Protein AF-0000000072987189 (afdb_homodimer)

pLDDT: mean 81.94, std 18.51, range [31.78, 97.88]

Sequence (164 aa):
MSNDIEKSIQQWLEKKLEERGHGAQIELAAYLGIHPSTISRMLNPYKNGKSRSISIGELVKIAEFFKVSPPQISSLMLIKNSMSNDIEKSIQQWLEKKLEERGHGAQIELAAYLGIHPSTISRMLNPYKNGKSRSISIGELVKIAEFFKVSPPQISSLMLIKNS

Radius of gyration: 16.03 Å; Cα contacts (8 Å, |Δi|>4): 178; chains: 2; bounding box: 30×50×39 Å

Secondary structure (DSSP, 8-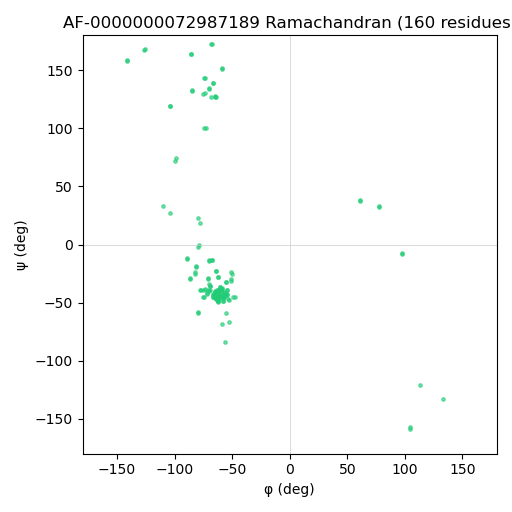state):
-THHHHHHHHHHHHHHHHHH-TTHHHHHHHHHTS-HHHHHHHH-TTTSS-PPPPBHHHHHHHHHHHTSPPPP-GGGGHHHH-/-THHHHHHHHHHHHHHHHHH-TTHHHHHHHHHTS-HHHHHHHH-TTTSS---PPBHHHHHHHHHHHTSPPPP-GGGGHHHH-

Foldseek 3Di:
DLVPQLLQQLVVLVVLQVVVHDCSLVVLCVQVVHDSVLNVLSNCVPDPHHRDGADPVSQVSSCVVSVHHGDDPVVSPVPPPD/DLVPQLLQQLVVLVVLQVVVHDCSLVVLCVQVVHDSVLNVLSNCVPDPHHRDGADPVSQVSSCVVSVHHGDDPPVSPVPPPD

Structure (mmCIF, N/CA/C/O backbone):
data_AF-0000000072987189-model_v1
#
loop_
_entity.id
_entity.type
_entity.pdbx_description
1 polymer 'HTH cro/C1-type domain-containing protein'
#
loop_
_atom_site.group_PDB
_atom_site.id
_atom_site.type_symbol
_atom_site.label_atom_id
_atom_site.label_alt_id
_atom_site.label_comp_id
_atom_site.label_asym_id
_atom_site.label_entity_id
_atom_site.label_seq_id
_atom_site.pdbx_PDB_ins_code
_atom_site.Cartn_x
_atom_site.Cartn_y
_atom_site.Cartn_z
_atom_site.occupancy
_atom_site.B_iso_or_equiv
_atom_site.auth_seq_id
_atom_site.auth_comp_id
_atom_site.auth_asym_id
_atom_site.auth_atom_id
_atom_site.pdbx_PDB_model_num
ATOM 1 N N . MET A 1 1 ? -3.654 -2.018 16.719 1 36.62 1 MET A N 1
ATOM 2 C CA . MET A 1 1 ? -4.832 -2.639 16.109 1 36.62 1 MET A CA 1
ATOM 3 C C . MET A 1 1 ? -4.793 -2.518 14.594 1 36.62 1 MET A C 1
ATOM 5 O O . MET A 1 1 ? -5.527 -3.215 13.891 1 36.62 1 MET A O 1
ATOM 9 N N . SER A 1 2 ? -4.023 -1.343 14.047 1 49.91 2 SER A N 1
ATOM 10 C CA . SER A 1 2 ? -3.641 -0.865 12.719 1 49.91 2 SER A CA 1
ATOM 11 C C . SER A 1 2 ? -2.977 -1.969 11.906 1 49.91 2 SER A C 1
ATOM 13 O O . SER A 1 2 ? -3.178 -2.059 10.695 1 49.91 2 SER A O 1
ATOM 15 N N . ASN A 1 3 ? -2.4 -2.984 12.719 1 59.56 3 ASN A N 1
ATOM 16 C CA . ASN A 1 3 ? -1.594 -4.121 12.289 1 59.56 3 ASN A CA 1
ATOM 17 C C . ASN A 1 3 ? -2.465 -5.254 11.75 1 59.56 3 ASN A C 1
ATOM 19 O O . ASN A 1 3 ? -1.952 -6.211 11.164 1 59.56 3 ASN A O 1
ATOM 23 N N . ASP A 1 4 ? -3.729 -4.926 11.852 1 78.56 4 ASP A N 1
ATOM 24 C CA . ASP A 1 4 ? -4.586 -6.066 11.531 1 78.56 4 ASP A CA 1
ATOM 25 C C . ASP A 1 4 ? -4.859 -6.148 10.031 1 78.56 4 ASP A C 1
ATOM 27 O O . ASP A 1 4 ? -4.906 -7.238 9.461 1 78.56 4 ASP A O 1
ATOM 31 N N . ILE A 1 5 ? -4.855 -4.969 9.367 1 82.56 5 ILE A N 1
ATOM 32 C CA . ILE A 1 5 ? -5.188 -4.973 7.949 1 82.56 5 ILE A CA 1
ATOM 33 C C . ILE A 1 5 ? -4.016 -5.535 7.145 1 82.56 5 ILE A C 1
ATOM 35 O O . ILE A 1 5 ? -4.207 -6.375 6.262 1 82.56 5 ILE A O 1
ATOM 39 N N . GLU A 1 6 ? -2.883 -5.035 7.539 1 84.5 6 GLU A N 1
ATOM 40 C CA . GLU A 1 6 ? -1.672 -5.508 6.875 1 84.5 6 GLU A CA 1
ATOM 41 C C . GLU A 1 6 ? -1.5 -7.016 7.047 1 84.5 6 GLU A C 1
ATOM 43 O O . GLU A 1 6 ? -1.167 -7.723 6.094 1 84.5 6 GLU A O 1
ATOM 48 N N . LYS A 1 7 ? -1.82 -7.422 8.219 1 87.31 7 LYS A N 1
ATOM 49 C CA . LYS A 1 7 ? -1.698 -8.844 8.508 1 87.31 7 LYS A CA 1
ATOM 50 C C . LYS A 1 7 ? -2.699 -9.664 7.695 1 87.31 7 LYS A C 1
ATOM 52 O O . LYS A 1 7 ? -2.367 -10.734 7.188 1 87.31 7 LYS A O 1
ATOM 57 N N . SER A 1 8 ? -3.957 -9.141 7.617 1 89.5 8 SER A N 1
ATOM 58 C CA . SER A 1 8 ? -4.992 -9.828 6.852 1 89.5 8 SER A CA 1
ATOM 59 C C . SER A 1 8 ? -4.602 -9.945 5.379 1 89.5 8 SER A C 1
ATOM 61 O O . SER A 1 8 ? -4.836 -10.984 4.754 1 89.5 8 SER A O 1
ATOM 63 N N . ILE A 1 9 ? -3.975 -8.938 4.902 1 91.06 9 ILE A N 1
ATOM 64 C CA . ILE A 1 9 ? -3.559 -8.945 3.504 1 91.06 9 ILE A CA 1
ATOM 65 C C . ILE A 1 9 ? -2.404 -9.922 3.311 1 91.06 9 ILE A C 1
ATOM 67 O O . ILE A 1 9 ? -2.369 -10.664 2.324 1 91.06 9 ILE A O 1
ATOM 71 N N . GLN A 1 10 ? -1.507 -9.906 4.215 1 91.31 10 GLN A N 1
ATOM 72 C CA . GLN A 1 10 ? -0.371 -10.82 4.156 1 91.31 10 GLN A CA 1
ATOM 73 C C . GLN A 1 10 ? -0.833 -12.273 4.195 1 91.31 10 GLN A C 1
ATOM 75 O O . GLN A 1 10 ? -0.351 -13.109 3.422 1 91.31 10 GLN A O 1
ATOM 80 N N . GLN A 1 11 ? -1.759 -12.508 5.102 1 91.62 11 GLN A N 1
ATOM 81 C CA . GLN A 1 11 ? -2.303 -13.859 5.227 1 91.62 11 GLN A CA 1
ATOM 82 C C . GLN A 1 11 ? -3.01 -14.289 3.945 1 91.62 11 GLN A C 1
ATOM 84 O O . GLN A 1 11 ? -2.865 -15.43 3.502 1 91.62 11 GLN A O 1
ATOM 89 N N . TRP A 1 12 ? -3.805 -13.336 3.441 1 93.31 12 TRP A N 1
ATOM 90 C CA . TRP A 1 12 ? -4.488 -13.586 2.178 1 93.31 12 TRP A CA 1
ATOM 91 C C . TRP A 1 12 ? -3.49 -13.914 1.074 1 93.31 12 TRP A C 1
ATOM 93 O O . TRP A 1 12 ? -3.67 -14.891 0.339 1 93.31 12 TRP A O 1
ATOM 103 N N . LEU A 1 13 ? -2.453 -13.18 0.989 1 94.31 13 LEU A N 1
ATOM 104 C CA . LEU A 1 13 ? -1.438 -13.375 -0.041 1 94.31 13 LEU A CA 1
ATOM 105 C C . LEU A 1 13 ? -0.743 -14.727 0.135 1 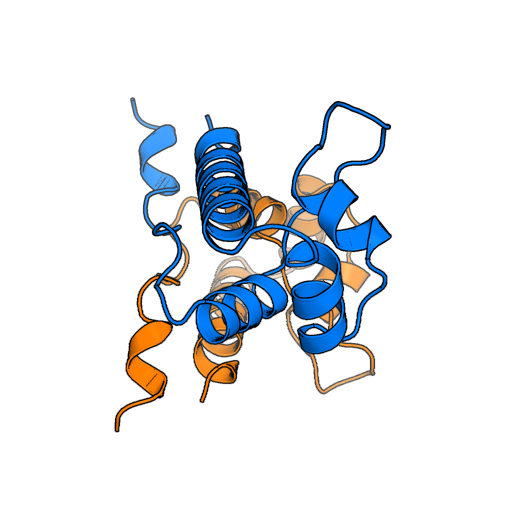94.31 13 LEU A C 1
ATOM 107 O O . LEU A 1 13 ? -0.537 -15.453 -0.837 1 94.31 13 LEU A O 1
ATOM 111 N N . GLU A 1 14 ? -0.412 -15.039 1.338 1 93.31 14 GLU A N 1
ATOM 112 C CA . GLU A 1 14 ? 0.212 -16.328 1.641 1 93.31 14 GLU A CA 1
ATOM 113 C C . GLU A 1 14 ? -0.672 -17.484 1.195 1 93.31 14 GLU A C 1
ATOM 115 O O . GLU A 1 14 ? -0.191 -18.438 0.579 1 93.31 14 GLU A O 1
ATOM 120 N N . LYS A 1 15 ? -1.9 -17.391 1.499 1 95.38 15 LYS A N 1
ATOM 121 C CA . LYS A 1 15 ? -2.85 -18.438 1.128 1 95.38 15 LYS A CA 1
ATOM 122 C C . LYS A 1 15 ? -2.926 -18.594 -0.388 1 95.38 15 LYS A C 1
ATOM 124 O O . LYS A 1 15 ? -2.932 -19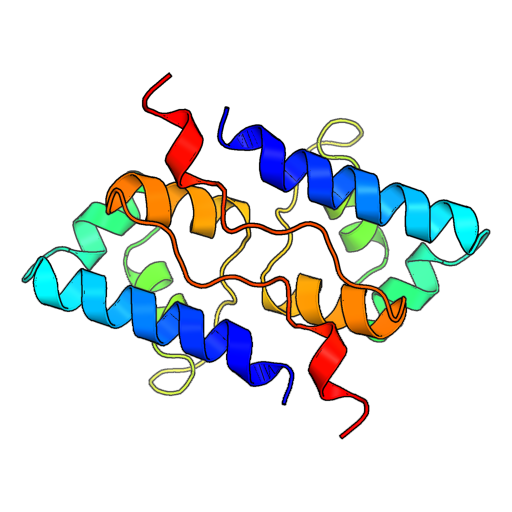.719 -0.9 1 95.38 15 LYS A O 1
ATOM 129 N N . LYS A 1 16 ? -2.996 -17.547 -1.055 1 95.75 16 LYS A N 1
ATOM 130 C CA . LYS A 1 16 ? -3.078 -17.594 -2.512 1 95.75 16 LYS A CA 1
ATOM 131 C C . LYS A 1 16 ? -1.819 -18.203 -3.115 1 95.75 16 LYS A C 1
ATOM 133 O O . LYS A 1 16 ? -1.898 -18.969 -4.078 1 95.75 16 LYS A O 1
ATOM 138 N N . LEU A 1 17 ? -0.694 -17.859 -2.58 1 95.38 17 LEU A N 1
ATOM 139 C CA . LEU A 1 17 ? 0.564 -18.422 -3.057 1 95.38 17 LEU A CA 1
ATOM 140 C C . LEU A 1 17 ? 0.612 -19.922 -2.811 1 95.38 17 LEU A C 1
ATOM 142 O O . LEU A 1 17 ? 1.06 -20.688 -3.674 1 95.38 17 LEU A O 1
ATOM 146 N N . GLU A 1 18 ? 0.16 -20.328 -1.68 1 95.19 18 GLU A N 1
ATOM 147 C CA . GLU A 1 18 ? 0.115 -21.75 -1.337 1 95.19 18 GLU A CA 1
ATOM 148 C C . GLU A 1 18 ? -0.803 -22.516 -2.285 1 95.19 18 GLU A C 1
ATOM 150 O O . GLU A 1 18 ? -0.455 -23.609 -2.75 1 95.19 18 GLU A O 1
ATOM 155 N N . GLU A 1 19 ? -1.959 -21.984 -2.543 1 96.81 19 GLU A N 1
ATOM 156 C CA . GLU A 1 19 ? -2.928 -22.594 -3.443 1 96.81 19 GLU A CA 1
ATOM 157 C C . GLU A 1 19 ? -2.344 -22.781 -4.84 1 96.81 19 GLU A C 1
ATOM 159 O O . GLU A 1 19 ? -2.656 -23.75 -5.527 1 96.81 19 GLU A O 1
ATOM 164 N N . ARG A 1 20 ? -1.604 -21.891 -5.234 1 94.94 20 ARG A N 1
ATOM 165 C CA . ARG A 1 20 ? -1.008 -21.922 -6.566 1 94.94 20 ARG A CA 1
ATOM 166 C C . ARG A 1 20 ? 0.118 -22.953 -6.633 1 94.94 20 ARG A C 1
ATOM 168 O O . ARG A 1 20 ? 0.332 -23.578 -7.676 1 94.94 20 ARG A O 1
ATOM 175 N N . GLY A 1 21 ? 0.855 -22.984 -5.516 1 92.25 21 GLY A N 1
ATOM 176 C CA . GLY A 1 21 ? 1.849 -24.031 -5.422 1 92.25 21 GLY A CA 1
ATOM 177 C C . GLY A 1 21 ? 3.266 -23.547 -5.652 1 92.25 21 GLY A C 1
ATOM 178 O O . GLY A 1 21 ? 3.557 -22.359 -5.469 1 92.25 21 GLY A O 1
ATOM 179 N N . HIS A 1 22 ? 4.113 -24.578 -6.027 1 90 22 HIS A N 1
ATOM 180 C CA . HIS A 1 22 ? 5.551 -24.344 -6.145 1 90 22 HIS A CA 1
ATOM 181 C C . HIS A 1 22 ? 5.852 -23.344 -7.254 1 90 22 HIS A C 1
ATOM 183 O O . HIS A 1 22 ? 5.258 -23.406 -8.328 1 90 22 HIS A O 1
ATOM 189 N N . GLY A 1 23 ? 6.629 -22.266 -6.934 1 94.81 23 GLY A N 1
ATOM 190 C CA . GLY A 1 23 ? 7.062 -21.297 -7.926 1 94.81 23 GLY A CA 1
ATOM 191 C C . GLY A 1 23 ? 6.188 -20.062 -7.969 1 94.81 23 GLY A C 1
ATOM 192 O O . GLY A 1 23 ? 6.488 -19.109 -8.695 1 94.81 23 GLY A O 1
ATOM 193 N N . ALA A 1 24 ? 5.078 -20.109 -7.234 1 96.25 24 ALA A N 1
ATOM 194 C CA . ALA A 1 24 ? 4.125 -19 -7.254 1 96.25 24 ALA A CA 1
ATOM 195 C C . ALA A 1 24 ? 4.812 -17.688 -6.922 1 96.25 24 ALA A C 1
ATOM 197 O O . ALA A 1 24 ? 4.535 -16.656 -7.551 1 96.25 24 ALA A O 1
ATOM 198 N N . GLN A 1 25 ? 5.758 -17.688 -5.973 1 95.38 25 GLN A N 1
ATOM 199 C CA . GLN A 1 25 ? 6.465 -16.484 -5.566 1 95.38 25 GLN A CA 1
ATOM 200 C C . GLN A 1 25 ? 7.312 -15.93 -6.711 1 95.38 25 GLN A C 1
ATOM 202 O O . GLN A 1 25 ? 7.34 -14.719 -6.938 1 95.38 25 GLN A O 1
ATOM 207 N N . ILE A 1 26 ? 7.973 -16.828 -7.461 1 96.75 26 ILE A N 1
ATOM 208 C CA . ILE A 1 26 ? 8.812 -16.438 -8.586 1 96.75 26 ILE A CA 1
ATOM 209 C C . ILE A 1 26 ? 7.949 -15.844 -9.695 1 96.75 26 ILE A C 1
ATOM 211 O O . ILE A 1 26 ? 8.281 -14.805 -10.266 1 96.75 26 ILE A O 1
ATOM 215 N N . GLU A 1 27 ? 6.84 -16.5 -10 1 97.81 27 GLU A N 1
ATOM 216 C CA . GLU A 1 27 ? 5.914 -16.031 -11.023 1 97.81 27 GLU A CA 1
ATOM 217 C C . GLU A 1 27 ? 5.328 -14.672 -10.656 1 97.81 27 GLU A C 1
ATOM 219 O O . GLU A 1 27 ? 5.258 -13.773 -11.5 1 97.81 27 GLU A O 1
ATOM 224 N N . LEU A 1 28 ? 4.863 -14.594 -9.461 1 97.5 28 LEU A N 1
ATOM 225 C CA . LEU A 1 28 ? 4.316 -13.328 -8.984 1 97.5 28 LEU A CA 1
ATOM 226 C C . LEU A 1 28 ? 5.363 -12.219 -9.062 1 97.5 28 LEU A C 1
ATOM 228 O O . LEU A 1 28 ? 5.062 -11.109 -9.5 1 97.5 28 LEU A O 1
ATOM 232 N N . ALA A 1 29 ? 6.574 -12.445 -8.578 1 97 29 ALA A N 1
ATOM 233 C CA . ALA A 1 29 ? 7.66 -11.469 -8.625 1 97 29 ALA A CA 1
ATOM 234 C C . ALA A 1 29 ? 7.91 -10.992 -10.047 1 97 29 ALA A C 1
ATOM 236 O O . ALA A 1 29 ? 8.07 -9.789 -10.289 1 97 29 ALA A O 1
ATOM 237 N N . ALA A 1 30 ? 7.898 -11.891 -10.961 1 97.88 30 ALA A N 1
ATOM 238 C CA . ALA A 1 30 ? 8.07 -11.555 -12.367 1 97.88 30 ALA A CA 1
ATOM 239 C C . ALA A 1 30 ? 6.949 -10.641 -12.859 1 97.88 30 ALA A C 1
ATOM 241 O O . ALA A 1 30 ? 7.199 -9.656 -13.547 1 97.88 30 ALA A O 1
ATOM 242 N N . TYR A 1 31 ? 5.773 -11 -12.453 1 97.06 31 TYR A N 1
ATOM 243 C CA . TYR A 1 31 ? 4.605 -10.211 -12.836 1 97.06 31 TYR A CA 1
ATOM 244 C C . TYR A 1 31 ? 4.699 -8.797 -12.289 1 97.06 31 TYR A C 1
ATOM 246 O O . TYR A 1 31 ? 4.305 -7.836 -12.961 1 97.06 31 TYR A O 1
ATOM 254 N N . LEU A 1 32 ? 5.188 -8.68 -11.086 1 96.5 32 LEU A N 1
ATOM 255 C CA . LEU A 1 32 ? 5.312 -7.395 -10.414 1 96.5 32 LEU A CA 1
ATOM 256 C C . LEU A 1 32 ? 6.559 -6.652 -10.875 1 96.5 32 LEU A C 1
ATOM 258 O O . LEU A 1 32 ? 6.691 -5.449 -10.648 1 96.5 32 LEU A O 1
ATOM 262 N N . GLY A 1 33 ? 7.461 -7.344 -11.445 1 96.88 33 GLY A N 1
ATOM 263 C CA . GLY A 1 33 ? 8.719 -6.742 -11.859 1 96.88 33 GLY A CA 1
ATOM 264 C C . GLY A 1 33 ? 9.68 -6.523 -10.703 1 96.88 33 GLY A C 1
ATOM 265 O O . GLY A 1 33 ? 10.391 -5.52 -10.664 1 96.88 33 GLY A O 1
ATOM 266 N N . ILE A 1 34 ? 9.633 -7.371 -9.75 1 95.5 34 ILE A N 1
ATOM 267 C CA . ILE A 1 34 ? 10.508 -7.266 -8.586 1 95.5 34 ILE A CA 1
ATOM 268 C C . ILE A 1 34 ? 11.266 -8.57 -8.391 1 95.5 34 ILE A C 1
ATOM 270 O O . ILE A 1 34 ? 11 -9.562 -9.07 1 95.5 34 ILE A O 1
ATOM 274 N N . HIS A 1 35 ? 12.266 -8.484 -7.504 1 94.44 35 HIS A N 1
ATOM 275 C CA . HIS A 1 35 ? 13.016 -9.688 -7.164 1 94.44 35 HIS A CA 1
ATOM 276 C C . HIS A 1 35 ? 12.195 -10.609 -6.262 1 94.44 35 HIS A C 1
ATOM 278 O O . HIS A 1 35 ? 11.508 -10.141 -5.352 1 94.44 35 HIS A O 1
ATOM 284 N N . PRO A 1 36 ? 12.336 -11.938 -6.461 1 92.81 36 PRO A N 1
ATOM 285 C CA . PRO A 1 36 ? 11.578 -12.891 -5.656 1 92.81 36 PRO A CA 1
ATOM 286 C C . PRO A 1 36 ? 11.781 -12.703 -4.156 1 92.81 36 PRO A C 1
ATOM 288 O O . PRO A 1 36 ? 10.852 -12.906 -3.371 1 92.81 36 PRO A O 1
ATOM 291 N N . SER A 1 37 ? 12.953 -12.273 -3.771 1 91 37 SER A N 1
ATOM 292 C CA . SER A 1 37 ? 13.227 -12.078 -2.352 1 91 37 SER A CA 1
ATOM 293 C C . SER A 1 37 ? 12.328 -10.984 -1.761 1 91 37 SER A C 1
ATOM 295 O O . SER A 1 37 ? 12.094 -10.961 -0.552 1 91 37 SER A O 1
ATOM 297 N N . THR A 1 38 ? 11.82 -10.086 -2.623 1 92.44 38 THR A N 1
ATOM 298 C CA . THR A 1 38 ? 10.938 -9.023 -2.16 1 92.44 38 THR A CA 1
ATOM 299 C C . THR A 1 38 ? 9.594 -9.586 -1.718 1 92.44 38 THR A C 1
ATOM 301 O O . THR A 1 38 ? 9 -9.102 -0.751 1 92.44 38 THR A O 1
ATOM 304 N N . ILE A 1 39 ? 9.156 -10.594 -2.406 1 93.56 39 ILE A N 1
ATOM 305 C CA . ILE A 1 39 ? 7.898 -11.234 -2.035 1 93.56 39 ILE A CA 1
ATOM 306 C C . ILE A 1 39 ? 8.016 -11.844 -0.639 1 93.56 39 ILE A C 1
ATOM 308 O O . ILE A 1 39 ? 7.109 -11.711 0.182 1 93.56 39 ILE A O 1
ATOM 312 N N . SER A 1 40 ? 9.133 -12.461 -0.406 1 90.06 40 SER A N 1
ATOM 313 C CA . SER A 1 40 ? 9.375 -13.039 0.913 1 90.06 40 SER A CA 1
ATOM 314 C C . SER A 1 40 ? 9.328 -11.969 2 1 90.06 40 SER A C 1
ATOM 316 O O . SER A 1 40 ? 8.766 -12.195 3.076 1 90.06 40 SER A O 1
ATOM 318 N N . ARG A 1 41 ? 9.852 -10.82 1.662 1 90.69 41 ARG A N 1
ATOM 319 C CA . ARG A 1 41 ? 9.867 -9.727 2.625 1 90.69 41 ARG A CA 1
ATOM 320 C C . ARG A 1 41 ? 8.461 -9.172 2.842 1 90.69 41 ARG A C 1
ATOM 322 O O . ARG A 1 41 ? 8.148 -8.672 3.924 1 90.69 41 ARG A O 1
ATOM 329 N N . MET A 1 42 ? 7.613 -9.234 1.905 1 91.62 42 MET A N 1
ATOM 330 C CA . MET A 1 42 ? 6.23 -8.781 2.012 1 91.62 42 MET A CA 1
ATOM 331 C C . MET A 1 42 ? 5.422 -9.711 2.91 1 91.62 42 MET A C 1
ATOM 333 O O . MET A 1 42 ? 4.5 -9.266 3.6 1 91.62 42 MET A O 1
ATOM 337 N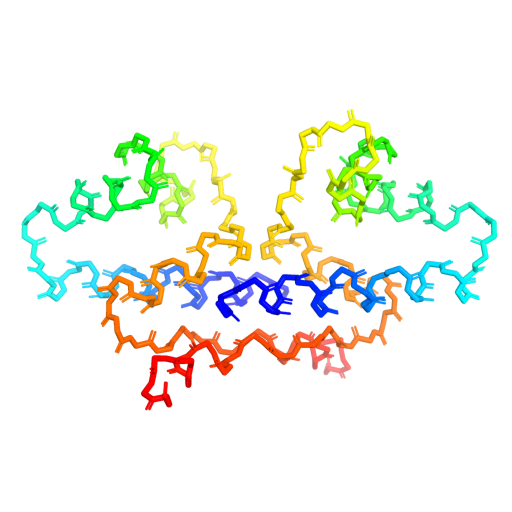 N . LEU A 1 43 ? 5.676 -11 2.785 1 87.06 43 LEU A N 1
ATOM 338 C CA . LEU A 1 43 ? 4.938 -12.031 3.5 1 87.06 43 LEU A CA 1
ATOM 339 C C . LEU A 1 43 ? 5.438 -12.164 4.934 1 87.06 43 LEU A C 1
ATOM 341 O O . LEU A 1 43 ? 4.641 -12.328 5.863 1 87.06 43 LEU A O 1
ATOM 345 N N . ASN A 1 44 ? 6.758 -12.461 5.109 1 69.94 44 ASN A N 1
ATOM 346 C CA . ASN A 1 44 ? 7.328 -12.898 6.383 1 69.94 44 ASN A CA 1
ATOM 347 C C . ASN A 1 44 ? 8.023 -11.75 7.109 1 69.94 44 ASN A C 1
ATOM 349 O O . ASN A 1 44 ? 9.25 -11.633 7.062 1 69.94 44 ASN A O 1
ATOM 353 N N . PRO A 1 45 ? 7.199 -10.75 7.676 1 56.84 45 PRO A N 1
ATOM 354 C CA . PRO A 1 45 ? 7.992 -9.75 8.406 1 56.84 45 PRO A CA 1
ATOM 355 C C . PRO A 1 45 ? 9.016 -10.383 9.352 1 56.84 45 PRO A C 1
ATOM 357 O O . PRO A 1 45 ? 10.078 -9.812 9.578 1 56.84 45 PRO A O 1
ATOM 360 N N . TYR A 1 46 ? 8.68 -11.375 10.125 1 51.56 46 TYR A N 1
ATOM 361 C CA . TYR A 1 46 ? 9.453 -11.875 11.25 1 51.56 46 TYR A CA 1
ATOM 362 C C . TYR A 1 46 ? 10.609 -12.75 10.781 1 51.56 46 TYR A C 1
ATOM 364 O O . TYR A 1 46 ? 11.547 -13 11.531 1 51.56 46 TYR A O 1
ATOM 372 N N . LYS A 1 47 ? 10.5 -13.641 9.727 1 53.81 47 LYS A N 1
ATOM 373 C CA . LYS A 1 47 ? 11.609 -14.578 9.625 1 53.81 47 LYS A CA 1
ATOM 374 C C . LYS A 1 47 ? 12.938 -13.852 9.445 1 53.81 47 LYS A C 1
ATOM 376 O O . LYS A 1 47 ? 13.938 -14.195 10.086 1 53.81 47 LYS A O 1
ATOM 381 N N . ASN A 1 48 ? 13.211 -13.203 8.367 1 52.06 48 ASN A N 1
ATOM 382 C CA . ASN A 1 48 ? 14.594 -12.828 8.125 1 52.06 48 ASN A CA 1
ATOM 383 C C . ASN A 1 48 ? 14.797 -11.32 8.25 1 52.06 48 ASN A C 1
ATOM 385 O O . ASN A 1 48 ? 15.75 -10.766 7.695 1 52.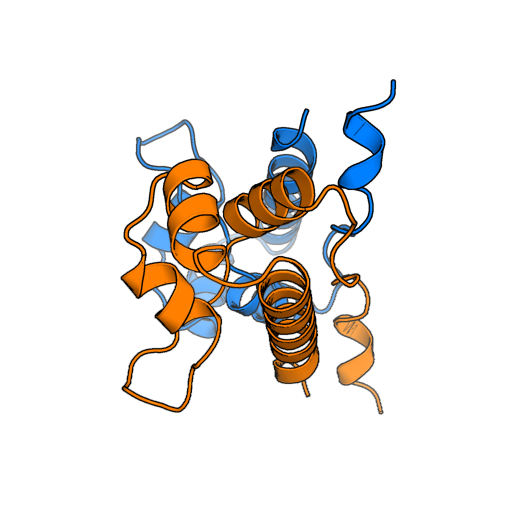06 48 ASN A O 1
ATOM 389 N N . GLY A 1 49 ? 14.047 -10.625 9.156 1 55.25 49 GLY A N 1
ATOM 390 C CA . GLY A 1 49 ? 14.43 -9.234 9.328 1 55.25 49 GLY A CA 1
ATOM 391 C C . GLY A 1 49 ? 13.375 -8.266 8.828 1 55.25 49 GLY A C 1
ATOM 392 O O . GLY A 1 49 ? 12.18 -8.469 9.047 1 55.25 49 GLY A O 1
ATOM 393 N N . LYS A 1 50 ? 13.75 -7.355 7.797 1 61 50 LYS A N 1
ATOM 394 C CA . LYS A 1 50 ? 13.109 -6.105 7.41 1 61 50 LYS A CA 1
ATOM 395 C C . LYS A 1 50 ? 11.812 -6.371 6.641 1 61 50 LYS A C 1
ATOM 397 O O . LYS A 1 50 ? 11.828 -7.043 5.605 1 61 50 LYS A O 1
ATOM 402 N N . SER A 1 51 ? 10.75 -6.27 7.25 1 76.06 51 SER A N 1
ATOM 403 C CA . SER A 1 51 ? 9.422 -6.383 6.66 1 76.06 51 SER A CA 1
ATOM 404 C C . SER A 1 51 ? 9.125 -5.207 5.734 1 76.06 51 SER A C 1
ATOM 406 O O . SER A 1 51 ? 9.586 -4.09 5.977 1 76.06 51 SER A O 1
ATOM 408 N N . ARG A 1 52 ? 8.727 -5.57 4.477 1 84.94 52 ARG A N 1
ATOM 409 C CA . ARG A 1 52 ? 8.328 -4.527 3.535 1 84.94 52 ARG A CA 1
ATOM 410 C C . ARG A 1 52 ? 6.809 -4.477 3.389 1 84.94 52 ARG A C 1
ATOM 412 O O . ARG A 1 52 ? 6.18 -5.48 3.039 1 84.94 52 ARG A O 1
ATOM 419 N N . SER A 1 53 ? 6.285 -3.357 3.742 1 91.88 53 SER A N 1
ATOM 420 C CA . SER A 1 53 ? 4.844 -3.191 3.576 1 91.88 53 SER A CA 1
ATOM 421 C C . SER A 1 53 ? 4.453 -3.188 2.102 1 91.88 53 SER A C 1
ATOM 423 O O . SER A 1 53 ? 5.156 -2.605 1.271 1 91.88 53 SER A O 1
ATOM 425 N N . ILE A 1 54 ? 3.398 -3.82 1.784 1 93.88 54 ILE A N 1
ATOM 426 C CA . ILE A 1 54 ? 2.877 -3.871 0.423 1 93.88 54 ILE A CA 1
ATOM 427 C C . ILE A 1 54 ? 2.332 -2.502 0.026 1 93.88 54 ILE A C 1
ATOM 429 O O . ILE A 1 54 ? 1.609 -1.868 0.798 1 93.88 54 ILE A O 1
ATOM 433 N N . SER A 1 55 ? 2.678 -2.068 -1.166 1 93.25 55 SER A N 1
ATOM 434 C CA . SER A 1 55 ? 2.131 -0.807 -1.655 1 93.25 55 SER A CA 1
ATOM 435 C C . SER A 1 55 ? 0.777 -1.015 -2.326 1 93.25 55 SER A C 1
ATOM 437 O O . SER A 1 55 ? 0.431 -2.137 -2.703 1 93.25 55 SER A O 1
ATOM 439 N N . ILE A 1 56 ? 0.086 0.069 -2.49 1 91.5 56 ILE A N 1
ATOM 440 C CA . ILE A 1 56 ? -1.206 0.005 -3.166 1 91.5 56 ILE A CA 1
ATOM 441 C C . ILE A 1 56 ? -1.016 -0.492 -4.598 1 91.5 56 ILE A C 1
ATOM 443 O O . ILE A 1 56 ? -1.781 -1.332 -5.078 1 91.5 56 ILE A O 1
ATOM 447 N N . GLY A 1 57 ? -0.019 0.031 -5.246 1 90.25 57 GLY A N 1
ATOM 448 C CA . GLY A 1 57 ? 0.286 -0.435 -6.59 1 90.25 57 GLY A CA 1
ATOM 449 C C . GLY A 1 57 ? 0.568 -1.924 -6.656 1 90.25 57 GLY A C 1
ATOM 450 O O . GLY A 1 57 ? 0.09 -2.613 -7.559 1 90.25 57 GLY A O 1
ATOM 451 N N . GLU A 1 58 ? 1.292 -2.369 -5.75 1 93.38 58 GLU A N 1
ATOM 452 C CA . GLU A 1 58 ? 1.595 -3.795 -5.684 1 93.38 58 GLU A CA 1
ATOM 453 C C . GLU A 1 58 ? 0.335 -4.613 -5.418 1 93.38 58 GLU A C 1
ATOM 455 O O . GLU A 1 58 ? 0.134 -5.668 -6.027 1 93.38 58 GLU A O 1
ATOM 460 N N . LEU A 1 59 ? -0.417 -4.156 -4.477 1 92.44 59 LEU A N 1
ATOM 461 C CA . LEU A 1 59 ? -1.633 -4.871 -4.109 1 92.44 59 LEU A CA 1
ATOM 462 C C . LEU A 1 59 ? -2.555 -5.031 -5.312 1 92.44 59 LEU A C 1
ATOM 464 O O . LEU A 1 59 ? -3.135 -6.102 -5.52 1 92.44 59 LEU A O 1
ATOM 468 N N . VAL A 1 60 ? -2.668 -4.039 -6.098 1 90.62 60 VAL A N 1
ATOM 469 C CA . VAL A 1 60 ? -3.498 -4.078 -7.297 1 90.62 60 VAL A CA 1
ATOM 470 C C . VAL A 1 60 ? -2.961 -5.129 -8.266 1 90.62 60 VAL A C 1
ATOM 472 O O . VAL A 1 60 ? -3.723 -5.945 -8.789 1 90.62 60 VAL A O 1
ATOM 475 N N . LYS A 1 61 ? -1.732 -5.102 -8.484 1 93.25 61 LYS A N 1
ATOM 476 C CA . LYS A 1 61 ? -1.117 -6.062 -9.398 1 93.25 61 LYS A CA 1
ATOM 477 C C . LYS A 1 61 ? -1.267 -7.488 -8.875 1 93.25 61 LYS A C 1
ATOM 479 O O . LYS A 1 61 ? -1.466 -8.422 -9.656 1 93.25 61 LYS A O 1
ATOM 484 N N . ILE A 1 62 ? -1.113 -7.641 -7.559 1 94.69 62 ILE A N 1
ATOM 485 C CA . ILE A 1 62 ? -1.274 -8.953 -6.938 1 94.69 62 ILE A CA 1
ATOM 486 C C . ILE A 1 62 ? -2.703 -9.445 -7.148 1 94.69 62 ILE A C 1
ATOM 488 O O . ILE A 1 62 ? -2.916 -10.609 -7.52 1 94.69 62 ILE A O 1
ATOM 492 N N . ALA A 1 63 ? -3.604 -8.633 -6.875 1 92.31 63 ALA A N 1
ATOM 493 C CA . ALA A 1 63 ? -5.008 -8.969 -7.086 1 92.31 63 ALA A CA 1
ATOM 494 C C . ALA A 1 63 ? -5.262 -9.383 -8.531 1 92.31 63 ALA A C 1
ATOM 496 O O . ALA A 1 63 ? -6 -10.336 -8.797 1 92.31 63 ALA A O 1
ATOM 497 N N . GLU A 1 64 ? -4.68 -8.656 -9.492 1 91.31 64 GLU A N 1
ATOM 498 C CA . GLU A 1 64 ? -4.805 -8.977 -10.906 1 91.31 64 GLU A CA 1
ATOM 499 C C . GLU A 1 64 ? -4.191 -10.336 -11.227 1 91.31 64 GLU A C 1
ATOM 501 O O . GLU A 1 64 ? -4.773 -11.125 -11.977 1 91.31 64 GLU A O 1
ATOM 506 N N . PHE A 1 65 ? -3.066 -10.539 -10.625 1 94.62 65 PHE A N 1
ATOM 507 C CA . PHE A 1 65 ? -2.344 -11.781 -10.859 1 94.62 65 PHE A CA 1
ATOM 508 C C . PHE A 1 65 ? -3.18 -12.984 -10.422 1 94.62 65 PHE A C 1
ATOM 510 O O . PHE A 1 65 ? -3.25 -13.984 -11.141 1 94.62 65 PHE A O 1
ATOM 517 N N . PHE A 1 66 ? -3.807 -12.914 -9.258 1 94.44 66 PHE A N 1
ATOM 518 C CA . PHE A 1 66 ? -4.574 -14.016 -8.703 1 94.44 66 PHE A CA 1
ATOM 519 C C . PHE A 1 66 ? -6.023 -13.961 -9.164 1 94.44 66 PHE A C 1
ATOM 521 O O . PHE A 1 66 ? -6.801 -14.883 -8.914 1 94.44 66 PHE A O 1
ATOM 528 N N . LYS A 1 67 ? -6.41 -12.891 -9.734 1 92 67 LYS A N 1
ATOM 529 C CA . LYS A 1 67 ? -7.762 -12.672 -10.242 1 92 67 LYS A CA 1
ATOM 530 C C . LYS A 1 67 ? -8.789 -12.75 -9.117 1 92 67 LYS A C 1
ATOM 532 O O . LYS A 1 67 ? -9.859 -13.344 -9.273 1 92 67 LYS A O 1
ATOM 537 N N . VAL A 1 68 ? -8.469 -12.258 -7.988 1 89.62 68 VAL A N 1
ATOM 538 C CA . VAL A 1 68 ? -9.328 -12.172 -6.812 1 89.62 68 VAL A CA 1
ATOM 539 C C . VAL A 1 68 ? -9.086 -10.844 -6.094 1 89.62 68 VAL A C 1
ATOM 541 O O . VAL A 1 68 ? -8 -10.266 -6.188 1 89.62 68 VAL A O 1
ATOM 544 N N . SER A 1 69 ? -10.031 -10.438 -5.336 1 87.25 69 SER A N 1
ATOM 545 C CA . SER A 1 69 ? -9.906 -9.211 -4.559 1 87.25 69 SER A CA 1
ATOM 546 C C . SER A 1 69 ? -9.203 -9.461 -3.229 1 87.25 69 SER A C 1
ATOM 548 O O . SER A 1 69 ? -9.469 -10.469 -2.561 1 87.25 69 SER A O 1
ATOM 550 N N . PRO A 1 70 ? -8.273 -8.609 -2.961 1 87.75 70 PRO A N 1
ATOM 551 C CA . PRO A 1 70 ? -7.719 -8.695 -1.607 1 87.75 70 PRO A CA 1
ATOM 552 C C . PRO A 1 70 ? -8.719 -8.266 -0.534 1 87.75 70 PRO A C 1
ATOM 554 O O . PRO A 1 70 ? -9.805 -7.777 -0.855 1 87.75 70 PRO A O 1
ATOM 557 N N . PRO A 1 71 ? -8.344 -8.461 0.7 1 83.31 71 PRO A N 1
ATOM 558 C CA . PRO A 1 71 ? -9.188 -7.949 1.787 1 83.31 71 PRO A CA 1
ATOM 559 C C . PRO A 1 71 ? -9.391 -6.441 1.718 1 83.31 71 PRO A C 1
ATOM 561 O O . PRO A 1 71 ? -8.516 -5.715 1.244 1 83.31 71 PRO A O 1
ATOM 564 N N . GLN A 1 72 ? -10.531 -5.98 2.246 1 76.75 72 GLN A N 1
ATOM 565 C CA . GLN A 1 72 ? -10.883 -4.562 2.225 1 76.75 72 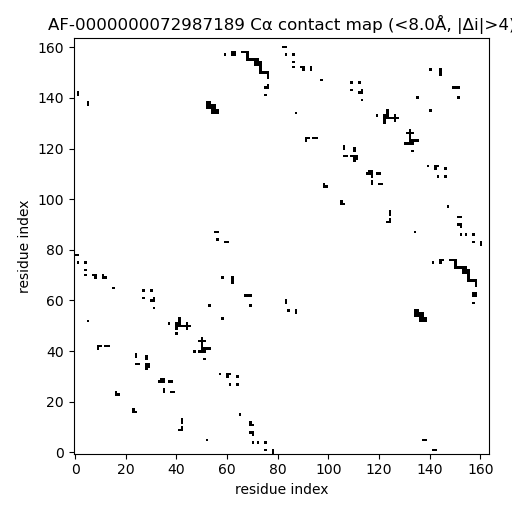GLN A CA 1
ATOM 566 C C . GLN A 1 72 ? -10.078 -3.781 3.26 1 76.75 72 GLN A C 1
ATOM 568 O O . GLN A 1 72 ? -9.844 -4.266 4.371 1 76.75 72 GLN A O 1
ATOM 573 N N . ILE A 1 73 ? -9.492 -2.715 2.82 1 68.44 73 ILE A N 1
ATOM 574 C CA . ILE A 1 73 ? -8.711 -1.846 3.697 1 68.44 73 ILE A CA 1
ATOM 575 C C . ILE A 1 73 ? -9.648 -0.895 4.441 1 68.44 73 ILE A C 1
ATOM 577 O O . ILE A 1 73 ? -9.336 -0.449 5.551 1 68.44 73 ILE A O 1
ATOM 581 N N . SER A 1 74 ? -10.906 -0.462 4.035 1 60.44 74 SER A N 1
ATOM 582 C CA . SER A 1 74 ? -11.758 0.627 4.512 1 60.44 74 SER A CA 1
ATOM 583 C C . SER A 1 74 ? -11.93 0.571 6.027 1 60.44 74 SER A C 1
ATOM 585 O O . SER A 1 74 ? -12.258 1.578 6.656 1 60.44 74 SER A O 1
ATOM 587 N N . SER A 1 75 ? -11.875 -0.63 6.695 1 54.94 75 SER A N 1
ATOM 588 C CA . SER A 1 75 ? -12.305 -0.609 8.086 1 54.94 75 SER A CA 1
ATOM 589 C C . SER A 1 75 ? -11.227 -0.028 8.992 1 54.94 75 SER A C 1
ATOM 591 O O . SER A 1 75 ? -11.133 -0.391 10.172 1 54.94 75 SER A O 1
ATOM 593 N N . LEU A 1 76 ? -10.359 0.612 8.578 1 51.69 76 LEU A N 1
ATOM 594 C CA . LEU A 1 76 ? -9.289 1.22 9.367 1 51.69 76 LEU A CA 1
ATOM 595 C C . LEU A 1 76 ? -9.859 2.053 10.508 1 51.69 76 LEU A C 1
ATOM 597 O O . LEU A 1 76 ? -9.266 2.137 11.578 1 51.69 76 LEU A O 1
ATOM 601 N N . MET A 1 77 ? -10.812 2.877 10.242 1 48.47 77 MET A N 1
ATOM 602 C CA . MET A 1 77 ? -11.305 3.801 11.258 1 48.47 77 MET A CA 1
ATOM 603 C C . MET A 1 77 ? -11.898 3.039 12.445 1 48.47 77 MET A C 1
ATOM 605 O O . MET A 1 77 ? -12.086 3.607 13.523 1 48.47 77 MET A O 1
ATOM 609 N N . LEU A 1 78 ? -12.391 1.891 12.242 1 46.69 78 LEU A N 1
ATOM 610 C CA . LEU A 1 78 ? -13.102 1.436 13.43 1 46.69 78 LEU A CA 1
ATOM 611 C C . LEU A 1 78 ? -12.125 1.18 14.578 1 46.69 78 LEU A C 1
ATOM 613 O O . LEU A 1 78 ? -12.547 0.858 15.688 1 46.69 78 LEU A O 1
ATOM 617 N N . ILE A 1 79 ? -10.969 1.125 14.352 1 41.5 79 ILE A N 1
ATOM 618 C CA . ILE A 1 79 ? -10.227 0.68 15.523 1 41.5 79 ILE A CA 1
ATOM 619 C C . ILE A 1 79 ? -10.266 1.766 16.594 1 41.5 79 ILE A C 1
ATOM 621 O O . ILE A 1 79 ? -10.031 1.489 17.781 1 41.5 79 ILE A O 1
ATOM 625 N N . LYS A 1 80 ? -10.18 3.061 16.344 1 40.91 80 LYS A N 1
ATOM 626 C CA . LYS A 1 80 ? -10.086 3.773 17.609 1 40.91 80 LYS A CA 1
ATOM 627 C C . LYS A 1 80 ? -11.25 3.426 18.531 1 40.91 80 LYS A C 1
ATOM 629 O O . LYS A 1 80 ? -11.078 3.291 19.734 1 40.91 80 LYS A O 1
ATOM 634 N N . ASN A 1 81 ? -12.492 3.65 18.141 1 37.25 81 ASN A N 1
ATOM 635 C CA . ASN A 1 81 ? -13.445 3.912 19.203 1 37.25 81 ASN A CA 1
ATOM 636 C C . ASN A 1 81 ? -13.719 2.656 20.031 1 37.25 81 ASN A C 1
ATOM 638 O O . ASN A 1 81 ? -14.516 2.686 20.969 1 37.25 81 ASN A O 1
ATOM 642 N N . SER A 1 82 ? -13.281 1.447 19.516 1 32.19 82 SER A N 1
ATOM 643 C CA . SER A 1 82 ? -13.727 0.666 20.656 1 32.19 82 SER A CA 1
ATOM 644 C C . SER A 1 82 ? -12.75 0.788 21.828 1 32.19 82 SER A C 1
ATOM 646 O O . SER A 1 82 ? -11.539 0.934 21.609 1 32.19 82 SER A O 1
ATOM 648 N N . MET B 1 1 ? -6.668 0.761 -15.961 1 36.88 1 MET B N 1
ATOM 649 C CA . MET B 1 1 ? -7.812 1.167 -15.156 1 36.88 1 MET B CA 1
ATOM 650 C C . MET B 1 1 ? -7.492 1.068 -13.664 1 36.88 1 MET B C 1
ATOM 652 O O . MET B 1 1 ? -8.266 1.538 -12.828 1 36.88 1 MET B O 1
ATOM 656 N N . SER B 1 2 ? -6.41 0.089 -13.312 1 49.84 2 SER B N 1
ATOM 657 C CA . SER B 1 2 ? -5.727 -0.295 -12.078 1 49.84 2 SER B CA 1
ATOM 658 C C . SER B 1 2 ? -5.219 0.929 -11.32 1 49.84 2 SER B C 1
ATOM 660 O O . SER B 1 2 ? -5.254 0.962 -10.094 1 49.84 2 SER B O 1
ATOM 662 N N . ASN B 1 3 ? -4.996 2.055 -12.172 1 59.66 3 ASN B N 1
ATOM 663 C CA . ASN B 1 3 ? -4.438 3.354 -11.805 1 59.66 3 ASN B CA 1
ATOM 664 C C . ASN B 1 3 ? -5.473 4.234 -11.117 1 59.66 3 ASN B C 1
ATOM 666 O O . ASN B 1 3 ? -5.125 5.266 -10.539 1 59.66 3 ASN B O 1
ATOM 670 N N . ASP B 1 4 ? -6.617 3.609 -11.031 1 78.56 4 ASP B N 1
ATOM 671 C CA . ASP B 1 4 ? -7.676 4.5 -10.562 1 78.56 4 ASP B CA 1
ATOM 672 C C . ASP B 1 4 ? -7.73 4.535 -9.039 1 78.56 4 ASP B C 1
ATOM 674 O O . ASP B 1 4 ? -7.973 5.59 -8.445 1 78.56 4 ASP B O 1
ATOM 678 N N . ILE B 1 5 ? -7.312 3.424 -8.414 1 82.5 5 ILE B N 1
ATOM 679 C CA . ILE B 1 5 ? -7.414 3.369 -6.961 1 82.5 5 ILE B CA 1
ATOM 680 C C . ILE B 1 5 ? -6.32 4.23 -6.336 1 82.5 5 ILE B C 1
ATOM 682 O O . ILE B 1 5 ? -6.582 5.012 -5.418 1 82.5 5 ILE B O 1
ATOM 686 N N . GLU B 1 6 ? -5.176 4.027 -6.902 1 84.31 6 GLU B N 1
ATOM 687 C CA . GLU B 1 6 ? -4.039 4.809 -6.426 1 84.31 6 GLU B CA 1
ATOM 688 C C . GLU B 1 6 ? -4.289 6.305 -6.59 1 84.31 6 GLU B C 1
ATOM 690 O O . GLU B 1 6 ? -4.004 7.094 -5.684 1 84.31 6 GLU B O 1
ATOM 695 N N . LYS B 1 7 ? -4.879 6.598 -7.684 1 87.06 7 LYS B N 1
ATOM 696 C CA . LYS B 1 7 ? -5.172 8 -7.961 1 87.06 7 LYS B CA 1
ATOM 697 C C . LYS B 1 7 ? -6.211 8.547 -6.984 1 87.06 7 LYS B C 1
ATOM 699 O O . LYS B 1 7 ? -6.098 9.68 -6.516 1 87.06 7 LYS B O 1
ATOM 704 N N . SER B 1 8 ? -7.262 7.723 -6.73 1 89.31 8 SER B N 1
ATOM 705 C CA . SER B 1 8 ? -8.305 8.141 -5.805 1 89.31 8 SER B CA 1
ATOM 706 C C . SER B 1 8 ? -7.746 8.383 -4.41 1 89.31 8 SER B C 1
ATOM 708 O O . SER B 1 8 ? -8.141 9.336 -3.732 1 89.31 8 SER B O 1
ATOM 710 N N . ILE B 1 9 ? -6.812 7.578 -4.047 1 90.88 9 ILE B N 1
ATOM 711 C CA . ILE B 1 9 ? -6.199 7.715 -2.729 1 90.88 9 ILE B CA 1
ATOM 712 C C . ILE B 1 9 ? -5.324 8.961 -2.691 1 90.88 9 ILE B C 1
ATOM 714 O O . ILE B 1 9 ? -5.328 9.703 -1.706 1 90.88 9 ILE B O 1
ATOM 718 N N . GLN B 1 10 ? -4.609 9.156 -3.725 1 91.19 10 GLN B N 1
ATOM 719 C CA . GLN B 1 10 ? -3.754 10.336 -3.82 1 91.19 10 GLN B CA 1
ATOM 720 C C . GLN B 1 10 ? -4.578 11.617 -3.76 1 91.19 10 GLN B C 1
ATOM 722 O O . GLN B 1 10 ? -4.211 12.562 -3.059 1 91.19 10 GLN B O 1
ATOM 727 N N . GLN B 1 11 ? -5.648 11.602 -4.504 1 91.56 11 GLN B N 1
ATOM 728 C CA . GLN B 1 11 ? -6.535 12.758 -4.516 1 91.56 11 GLN B CA 1
ATOM 729 C C . GLN B 1 11 ? -7.125 13.016 -3.129 1 91.56 11 GLN B C 1
ATOM 731 O O . GLN B 1 11 ? -7.207 14.164 -2.688 1 91.56 11 GLN B O 1
ATOM 736 N N . TRP B 1 12 ? -7.566 11.898 -2.529 1 93.25 12 TRP B N 1
ATOM 737 C CA . TRP B 1 12 ? -8.086 11.984 -1.168 1 93.25 12 TRP B CA 1
ATOM 738 C C . TRP B 1 12 ? -7.047 12.586 -0.228 1 93.25 12 TRP B C 1
ATOM 740 O O . TRP B 1 12 ? -7.352 13.5 0.547 1 93.25 12 TRP B O 1
ATOM 750 N N . LEU B 1 13 ? -5.84 12.141 -0.328 1 94.31 13 LEU B N 1
ATOM 751 C CA . LEU B 1 13 ? -4.762 12.617 0.534 1 94.31 13 LEU B CA 1
ATOM 752 C C . LEU B 1 13 ? -4.473 14.094 0.282 1 94.31 13 LEU B C 1
ATOM 754 O O . LEU B 1 13 ? -4.305 14.867 1.227 1 94.31 13 LEU B O 1
ATOM 758 N N . GLU B 1 14 ? -4.43 14.461 -0.943 1 93.31 14 GLU B N 1
ATOM 759 C CA . GLU B 1 14 ? -4.215 15.852 -1.309 1 93.31 14 GLU B CA 1
ATOM 760 C C . GLU B 1 14 ? -5.289 16.75 -0.707 1 93.31 14 GLU B C 1
ATOM 762 O O . GLU B 1 14 ? -4.984 17.812 -0.15 1 93.31 14 GLU B O 1
ATO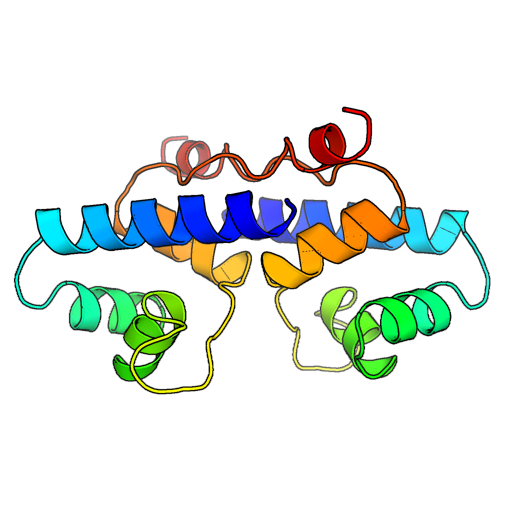M 767 N N . LYS B 1 15 ? -6.477 16.344 -0.823 1 95.31 15 LYS B N 1
ATOM 768 C CA . LYS B 1 15 ? -7.594 17.125 -0.287 1 95.31 15 LYS B CA 1
ATOM 769 C C . LYS B 1 15 ? -7.473 17.281 1.225 1 95.31 15 LYS B C 1
ATOM 771 O O . LYS B 1 15 ? -7.684 18.375 1.754 1 95.31 15 LYS B O 1
ATOM 776 N N . LYS B 1 16 ? -7.172 16.266 1.867 1 95.75 16 LYS B N 1
ATOM 777 C CA . LYS B 1 16 ? -7.039 16.312 3.32 1 95.75 16 LYS B CA 1
ATOM 778 C C . LYS B 1 16 ? -5.902 17.234 3.736 1 95.75 16 LYS B C 1
ATOM 780 O O . LYS B 1 16 ? -6.023 17.969 4.715 1 95.75 16 LYS B O 1
ATOM 785 N N . LEU B 1 17 ? -4.82 17.172 3.027 1 95.38 17 LEU B N 1
ATOM 786 C CA . LEU B 1 17 ? -3.691 18.047 3.316 1 95.38 17 LEU B CA 1
ATOM 787 C C . LEU B 1 17 ? -4.066 19.5 3.098 1 95.38 17 LEU B C 1
ATOM 789 O O . LEU B 1 17 ? -3.703 20.375 3.896 1 95.38 17 LEU B O 1
ATOM 793 N N . GLU B 1 18 ? -4.781 19.766 2.061 1 95.25 18 GLU B N 1
ATOM 794 C CA . GLU B 1 18 ? -5.238 21.125 1.759 1 95.25 18 GLU B CA 1
ATOM 795 C C . GLU B 1 18 ? -6.164 21.641 2.852 1 95.25 18 GLU B C 1
ATOM 797 O O . GLU B 1 18 ? -6.035 22.797 3.281 1 95.25 18 GLU B O 1
ATOM 802 N N . GLU B 1 19 ? -7.094 20.844 3.271 1 96.81 19 GLU B N 1
ATOM 803 C CA . GLU B 1 19 ? -8.039 21.203 4.32 1 96.81 19 GLU B CA 1
ATOM 804 C C . GLU B 1 19 ? -7.316 21.562 5.617 1 96.81 19 GLU B C 1
ATOM 806 O O . GLU B 1 19 ? -7.758 22.438 6.363 1 96.81 19 GLU B O 1
ATOM 811 N N . ARG B 1 20 ? -6.324 20.875 5.871 1 94.94 20 ARG B N 1
ATOM 812 C CA . ARG B 1 20 ? -5.562 21.094 7.098 1 94.94 20 ARG B CA 1
ATOM 813 C C . ARG B 1 20 ? -4.742 22.375 7.016 1 94.94 20 ARG B C 1
ATOM 815 O O . ARG B 1 20 ? -4.543 23.062 8.023 1 94.94 20 ARG B O 1
ATOM 822 N N . GLY B 1 21 ? -4.219 22.578 5.797 1 92.19 21 GLY B N 1
ATOM 823 C CA . GLY B 1 21 ? -3.557 23.859 5.574 1 92.19 21 GLY B CA 1
ATOM 824 C C . GLY B 1 21 ? -2.043 23.75 5.578 1 92.19 21 GLY B C 1
ATOM 825 O O . GLY B 1 21 ? -1.487 22.672 5.32 1 92.19 21 GLY B O 1
ATOM 826 N N . HIS B 1 22 ? -1.436 24.969 5.871 1 90.06 22 HIS B N 1
ATOM 827 C CA . HIS B 1 22 ? 0.012 25.109 5.766 1 90.06 22 HIS B CA 1
ATOM 828 C C . HIS B 1 22 ? 0.729 24.234 6.785 1 90.06 22 HIS B C 1
ATOM 830 O O . HIS B 1 22 ? 0.311 24.141 7.941 1 90.06 22 HIS B O 1
ATOM 836 N N . GLY B 1 23 ? 1.686 23.391 6.324 1 94.88 23 GLY B N 1
ATOM 837 C CA . GLY B 1 23 ? 2.502 22.578 7.211 1 94.88 23 GLY B CA 1
ATOM 838 C C . GLY B 1 23 ? 1.99 21.172 7.359 1 94.88 23 GLY B C 1
ATOM 839 O O . GLY B 1 23 ? 2.631 20.328 8.008 1 94.88 23 GLY B O 1
ATOM 840 N N . ALA B 1 24 ? 0.82 20.906 6.797 1 96.31 24 ALA B N 1
ATOM 841 C CA . ALA B 1 24 ? 0.193 19.594 6.934 1 96.31 24 ALA B CA 1
ATOM 842 C C . ALA B 1 24 ? 1.135 18.484 6.477 1 96.31 24 ALA B C 1
ATOM 844 O O . ALA B 1 24 ? 1.226 17.438 7.117 1 96.31 24 ALA B O 1
ATOM 845 N N . GLN B 1 25 ? 1.887 18.734 5.395 1 95.31 25 GLN B N 1
ATOM 846 C CA . GLN B 1 25 ? 2.809 17.734 4.859 1 95.31 25 GLN B CA 1
ATOM 847 C C . GLN B 1 25 ? 3.934 17.438 5.848 1 95.31 25 GLN B C 1
ATOM 849 O O . GLN B 1 25 ? 4.305 16.281 6.047 1 95.31 25 GLN B O 1
ATOM 854 N N . ILE B 1 26 ? 4.461 18.5 6.504 1 96.75 26 ILE B N 1
ATOM 855 C CA . ILE B 1 26 ? 5.535 18.344 7.48 1 96.75 26 ILE B CA 1
ATOM 856 C C . ILE B 1 26 ? 5.027 17.578 8.695 1 96.75 26 ILE B C 1
ATOM 858 O O . ILE B 1 26 ? 5.703 16.672 9.188 1 96.75 26 ILE B O 1
ATOM 862 N N . GLU B 1 27 ? 3.838 17.953 9.172 1 97.81 27 GLU B N 1
ATOM 863 C CA . GLU B 1 27 ? 3.232 17.281 10.32 1 97.81 27 GLU B CA 1
ATOM 864 C C . GLU B 1 27 ? 2.965 15.805 10.016 1 97.81 27 GLU B C 1
ATOM 866 O O . GLU B 1 27 ? 3.256 14.93 10.844 1 97.81 27 GLU B O 1
ATOM 871 N N . LEU B 1 28 ? 2.367 15.57 8.914 1 97.5 28 LEU B N 1
ATOM 872 C CA . LEU B 1 28 ? 2.096 14.195 8.492 1 97.5 28 LEU B CA 1
ATOM 873 C C . LEU B 1 28 ? 3.387 13.391 8.391 1 97.5 28 LEU B C 1
ATOM 875 O O . LEU B 1 28 ? 3.453 12.25 8.844 1 97.5 28 LEU B O 1
ATOM 879 N N . ALA B 1 29 ? 4.402 13.906 7.734 1 97 29 ALA B N 1
ATOM 880 C CA . ALA B 1 29 ? 5.691 13.242 7.59 1 97 29 ALA B CA 1
ATOM 881 C C . ALA B 1 29 ? 6.273 12.867 8.953 1 97 29 ALA B C 1
ATOM 883 O O . ALA B 1 29 ? 6.77 11.758 9.141 1 97 29 ALA B O 1
ATOM 884 N N . ALA B 1 30 ? 6.176 13.766 9.867 1 97.88 30 ALA B N 1
ATOM 885 C CA . ALA B 1 30 ? 6.645 13.516 11.227 1 97.88 30 ALA B CA 1
ATOM 886 C C . ALA B 1 30 ? 5.883 12.359 11.867 1 97.88 30 ALA B C 1
ATOM 888 O O . ALA B 1 30 ? 6.48 11.477 12.492 1 97.88 30 ALA B O 1
ATOM 889 N N . TYR B 1 31 ? 4.594 12.391 11.648 1 97.06 31 TYR B N 1
ATOM 890 C CA . TYR B 1 31 ? 3.74 11.344 12.195 1 97.06 31 TYR B CA 1
ATOM 891 C C . TYR B 1 31 ? 4.109 9.984 11.609 1 97.06 31 TYR B C 1
ATOM 893 O O . TYR B 1 31 ? 4.086 8.969 12.312 1 97.06 31 TYR B O 1
ATOM 901 N N . LEU B 1 32 ? 4.422 9.977 10.344 1 96.56 32 LEU B N 1
ATOM 902 C CA . LEU B 1 32 ? 4.766 8.75 9.633 1 96.56 32 LEU B CA 1
ATOM 903 C C . LEU B 1 32 ? 6.219 8.367 9.891 1 96.56 32 LEU B C 1
ATOM 9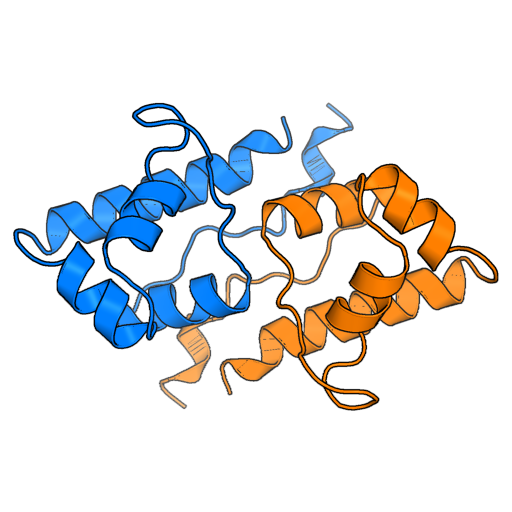05 O O . LEU B 1 32 ? 6.617 7.23 9.609 1 96.56 32 LEU B O 1
ATOM 909 N N . GLY B 1 33 ? 6.992 9.273 10.32 1 96.94 33 GLY B N 1
ATOM 910 C CA . GLY B 1 33 ? 8.406 9.023 10.523 1 96.94 33 GLY B CA 1
ATOM 911 C C . GLY B 1 33 ? 9.203 9.031 9.234 1 96.94 33 GLY B C 1
ATOM 912 O O . GLY B 1 33 ? 10.133 8.234 9.062 1 96.94 33 GLY B O 1
ATOM 913 N N . ILE B 1 34 ? 8.805 9.812 8.328 1 95.5 34 ILE B N 1
ATOM 914 C CA . ILE B 1 34 ? 9.484 9.906 7.035 1 95.5 34 ILE B CA 1
ATOM 915 C C . ILE B 1 34 ? 9.844 11.359 6.75 1 95.5 34 ILE B C 1
ATOM 917 O O . ILE B 1 34 ? 9.43 12.266 7.477 1 95.5 34 ILE B O 1
ATOM 921 N N . HIS B 1 35 ? 10.695 11.508 5.723 1 94.44 35 HIS B N 1
ATOM 922 C CA . HIS B 1 35 ? 11.047 12.859 5.289 1 94.44 35 HIS B CA 1
ATOM 923 C C . HIS B 1 35 ? 9.891 13.516 4.547 1 94.44 35 HIS B C 1
ATOM 925 O O . HIS B 1 35 ? 9.211 12.867 3.75 1 94.44 35 HIS B O 1
ATOM 931 N N . PRO B 1 36 ? 9.727 14.844 4.758 1 92.81 36 PRO B N 1
ATOM 932 C CA . PRO B 1 36 ? 8.625 15.555 4.102 1 92.81 36 PRO B CA 1
ATOM 933 C C . PRO B 1 36 ? 8.641 15.391 2.582 1 92.81 36 PRO B C 1
ATOM 935 O O . PRO B 1 36 ? 7.582 15.344 1.955 1 92.81 36 PRO B O 1
ATOM 938 N N . SER B 1 37 ? 9.805 15.266 2.004 1 91 37 SER B N 1
ATOM 939 C CA . SER B 1 37 ? 9.898 15.117 0.555 1 91 37 SER B CA 1
ATOM 940 C C . SER B 1 37 ? 9.234 13.828 0.09 1 91 37 SER B C 1
ATOM 942 O O . SER B 1 37 ? 8.82 13.711 -1.066 1 91 37 SER B O 1
ATOM 944 N N . THR B 1 38 ? 9.109 12.844 1.001 1 92.38 38 THR B N 1
ATOM 945 C CA . THR B 1 38 ? 8.469 11.578 0.66 1 92.38 38 THR B CA 1
ATOM 946 C C . THR B 1 38 ? 6.973 11.773 0.439 1 92.38 38 THR B C 1
ATOM 948 O O . THR B 1 38 ? 6.379 11.133 -0.433 1 92.38 38 THR B O 1
ATOM 951 N N . ILE B 1 39 ? 6.402 12.648 1.206 1 93.5 39 ILE B N 1
ATOM 952 C CA . ILE B 1 39 ? 4.984 12.945 1.043 1 93.5 39 ILE B CA 1
ATOM 953 C C . ILE B 1 39 ? 4.734 13.531 -0.345 1 93.5 39 ILE B C 1
ATOM 955 O O . ILE B 1 39 ? 3.775 13.156 -1.022 1 93.5 39 ILE B O 1
ATOM 959 N N . SER B 1 40 ? 5.602 14.406 -0.745 1 90.12 40 SER B N 1
ATOM 960 C CA . SER B 1 40 ? 5.484 15 -2.074 1 90.12 40 SER B CA 1
ATOM 961 C C . SER B 1 40 ? 5.543 13.93 -3.16 1 90.12 40 SER B C 1
ATOM 963 O O . SER B 1 40 ? 4.793 13.984 -4.137 1 90.12 40 SER B O 1
ATOM 965 N N . ARG B 1 41 ? 6.395 12.961 -2.918 1 90.75 41 ARG B N 1
ATOM 966 C CA . ARG B 1 41 ? 6.543 11.883 -3.891 1 90.75 41 ARG B CA 1
ATOM 967 C C . ARG B 1 41 ? 5.312 10.984 -3.904 1 90.75 41 ARG B C 1
ATOM 969 O O . ARG B 1 41 ? 4.98 10.391 -4.934 1 90.75 41 ARG B O 1
ATOM 976 N N . MET B 1 42 ? 4.633 10.844 -2.85 1 91.56 42 MET B N 1
ATOM 977 C CA . MET B 1 42 ? 3.406 10.055 -2.756 1 91.56 42 MET B CA 1
ATOM 978 C C . MET B 1 42 ? 2.266 10.727 -3.508 1 91.56 42 MET B C 1
ATOM 980 O O . MET B 1 42 ? 1.397 10.055 -4.066 1 91.56 42 MET B O 1
ATOM 984 N N . LEU B 1 43 ? 2.191 12.047 -3.395 1 87.12 43 LEU B N 1
ATOM 985 C CA . LEU B 1 43 ? 1.114 12.844 -3.973 1 87.12 43 LEU B CA 1
ATOM 986 C C . LEU B 1 43 ? 1.346 13.07 -5.461 1 87.12 43 LEU B C 1
ATOM 988 O O . LEU B 1 43 ? 0.403 13.023 -6.254 1 87.12 43 LEU B O 1
ATOM 992 N N . ASN B 1 44 ? 2.486 13.695 -5.84 1 69.94 44 ASN B N 1
ATOM 993 C CA . ASN B 1 44 ? 2.723 14.227 -7.176 1 69.94 44 ASN B CA 1
ATOM 994 C C . ASN B 1 44 ? 3.561 13.281 -8.023 1 69.94 44 ASN B C 1
ATOM 996 O O . ASN B 1 44 ? 4.773 13.461 -8.156 1 69.94 44 ASN B O 1
ATOM 1000 N N . PRO B 1 45 ? 2.926 12.102 -8.523 1 56.75 45 PRO B N 1
ATOM 1001 C CA . PRO B 1 45 ? 3.814 11.336 -9.406 1 56.75 45 PRO B CA 1
ATOM 1002 C C . PRO B 1 45 ? 4.477 12.203 -10.477 1 56.75 45 PRO B C 1
ATOM 1004 O O . PRO B 1 45 ? 5.594 11.914 -10.906 1 56.75 45 PRO B O 1
ATOM 1007 N N . TYR B 1 46 ? 3.744 13.086 -11.148 1 51.09 46 TYR B N 1
ATOM 1008 C CA . TYR B 1 46 ? 4.16 13.758 -12.367 1 51.09 46 TYR B CA 1
ATOM 1009 C C . TYR B 1 46 ? 5.141 14.891 -12.062 1 51.09 46 TYR B C 1
ATOM 1011 O O . TYR B 1 46 ? 5.82 15.391 -12.969 1 51.09 46 TYR B O 1
ATOM 1019 N N . LYS B 1 47 ? 4.984 15.711 -10.969 1 53.84 47 LYS B N 1
ATOM 1020 C CA . LYS B 1 47 ? 5.863 16.875 -11.062 1 53.84 47 LYS B CA 1
ATOM 1021 C C . LYS B 1 47 ? 7.32 16.453 -11.219 1 53.84 47 LYS B C 1
ATOM 1023 O O . LYS B 1 47 ? 8.039 16.984 -12.07 1 53.84 47 LYS B O 1
ATOM 1028 N N . ASN B 1 48 ? 8.102 16.141 -10.148 1 51.16 48 ASN B N 1
ATOM 1029 C CA . ASN B 1 48 ? 9.555 16.156 -10.242 1 51.16 48 ASN B CA 1
ATOM 1030 C C . ASN B 1 48 ? 10.133 14.75 -10.336 1 51.16 48 ASN B C 1
ATOM 1032 O O . ASN B 1 48 ? 11.328 14.547 -10.102 1 51.16 48 ASN B O 1
ATOM 1036 N N . GLY B 1 49 ? 9.453 13.727 -10.836 1 54.94 49 GLY B N 1
ATOM 1037 C CA . GLY B 1 49 ? 10.203 12.484 -10.945 1 54.94 49 GLY B CA 1
ATOM 1038 C C . GLY B 1 49 ? 9.445 11.281 -10.414 1 54.94 49 GLY B C 1
ATOM 1039 O O . GLY B 1 49 ? 8.227 11.188 -10.578 1 54.94 49 GLY B O 1
ATOM 1040 N N . LYS B 1 50 ? 10.148 10.414 -9.555 1 61.38 50 LYS B N 1
ATOM 1041 C CA . LYS B 1 50 ? 9.852 9.039 -9.156 1 61.38 50 LYS B CA 1
ATOM 1042 C C . LYS B 1 50 ? 8.664 8.992 -8.195 1 61.38 50 LYS B C 1
ATOM 1044 O O . LYS B 1 50 ? 8.695 9.617 -7.133 1 61.38 50 LYS B O 1
ATOM 1049 N N . SER B 1 51 ? 7.566 8.688 -8.672 1 76.5 51 SER B N 1
ATOM 1050 C CA . SER B 1 51 ? 6.359 8.477 -7.875 1 76.5 51 SER B CA 1
ATOM 1051 C C . SER B 1 51 ? 6.508 7.27 -6.953 1 76.5 51 SER B C 1
ATOM 1053 O O . SER B 1 51 ? 7.18 6.297 -7.297 1 76.5 51 SER B O 1
ATOM 1055 N N . ARG B 1 52 ? 6.227 7.535 -5.645 1 85.25 52 ARG B N 1
ATOM 1056 C CA . ARG B 1 52 ? 6.25 6.438 -4.68 1 85.25 52 ARG B CA 1
ATOM 1057 C C . ARG B 1 52 ? 4.836 6.008 -4.305 1 85.25 52 ARG B C 1
ATOM 1059 O O . ARG B 1 52 ? 4.031 6.824 -3.85 1 85.25 52 ARG B O 1
ATOM 1066 N N . SER B 1 53 ? 4.574 4.789 -4.594 1 91.94 53 SER B N 1
ATOM 1067 C CA . SER B 1 53 ? 3.27 4.262 -4.211 1 91.94 53 SER B CA 1
ATOM 1068 C C . SER B 1 53 ? 3.123 4.191 -2.695 1 91.94 53 SER B C 1
ATOM 1070 O O . SER B 1 53 ? 4.066 3.82 -1.993 1 91.94 53 SER B O 1
ATOM 1072 N N . ILE B 1 54 ? 2.002 4.543 -2.203 1 93.81 54 ILE B N 1
ATOM 1073 C CA . ILE B 1 54 ? 1.7 4.492 -0.777 1 93.81 54 ILE B CA 1
ATOM 1074 C C . ILE B 1 54 ? 1.586 3.037 -0.327 1 93.81 54 ILE B C 1
ATOM 1076 O O . ILE B 1 54 ? 0.929 2.227 -0.984 1 93.81 54 ILE B O 1
ATOM 1080 N N . SER B 1 55 ? 2.217 2.73 0.792 1 93.19 55 SER B N 1
ATOM 1081 C CA . SER B 1 55 ? 2.09 1.384 1.338 1 93.19 55 SER B CA 1
ATOM 1082 C C . SER B 1 55 ? 0.844 1.255 2.209 1 93.19 55 SER B C 1
ATOM 1084 O O . SER B 1 55 ? 0.287 2.26 2.656 1 93.19 55 SER B O 1
ATOM 1086 N N . ILE B 1 56 ? 0.48 0.042 2.457 1 91.56 56 ILE B N 1
ATOM 1087 C CA . ILE B 1 56 ? -0.669 -0.209 3.32 1 91.56 56 ILE B CA 1
ATOM 1088 C C . ILE B 1 56 ? -0.398 0.348 4.715 1 91.56 56 ILE B C 1
ATOM 1090 O O . ILE B 1 56 ? -1.272 0.971 5.324 1 91.56 56 ILE B O 1
ATOM 1094 N N . GLY B 1 57 ? 0.79 0.106 5.188 1 90.25 57 GLY B N 1
ATOM 1095 C CA . GLY B 1 57 ? 1.166 0.658 6.48 1 90.25 57 GLY B CA 1
ATOM 1096 C C . GLY B 1 57 ? 1.066 2.172 6.535 1 90.25 57 GLY B C 1
ATOM 1097 O O . GLY B 1 57 ? 0.57 2.73 7.512 1 90.25 57 GLY B O 1
ATOM 1098 N N . GLU B 1 58 ? 1.506 2.77 5.543 1 93.38 58 GLU B N 1
ATOM 1099 C CA . GLU B 1 58 ? 1.423 4.223 5.457 1 93.38 58 GLU B CA 1
ATOM 1100 C C . GLU B 1 58 ? -0.029 4.691 5.406 1 93.38 58 GLU B C 1
ATOM 1102 O O . GLU B 1 58 ? -0.397 5.668 6.059 1 93.38 58 GLU B O 1
ATOM 1107 N N . LEU B 1 59 ? -0.766 4.031 4.574 1 92.38 59 LEU B N 1
ATOM 1108 C CA . LEU B 1 59 ? -2.166 4.406 4.41 1 92.38 59 LEU B CA 1
ATOM 1109 C C . LEU B 1 59 ? -2.904 4.348 5.742 1 92.38 59 LEU B C 1
ATOM 1111 O O . LEU B 1 59 ? -3.699 5.238 6.059 1 92.38 59 LEU B O 1
ATOM 1115 N N . VAL B 1 60 ? -2.652 3.371 6.512 1 90.62 60 VAL B N 1
ATOM 1116 C CA . VAL B 1 60 ? -3.275 3.217 7.824 1 90.62 60 VAL B CA 1
ATOM 1117 C C . VAL B 1 60 ? -2.883 4.387 8.727 1 90.62 60 VAL B C 1
ATOM 1119 O O . VAL B 1 60 ? -3.736 4.992 9.375 1 90.62 60 VAL B O 1
ATOM 1122 N N . LYS B 1 61 ? -1.669 4.691 8.742 1 93.19 61 LYS B N 1
ATOM 1123 C CA . LYS B 1 61 ? -1.188 5.789 9.57 1 93.19 61 LYS B CA 1
ATOM 1124 C C . LYS B 1 61 ? -1.769 7.121 9.109 1 93.19 61 LYS B C 1
ATOM 1126 O O . LYS B 1 61 ? -2.076 7.988 9.93 1 93.19 61 LYS B O 1
ATOM 1131 N N . ILE B 1 62 ? -1.854 7.281 7.785 1 94.62 62 ILE B N 1
ATOM 1132 C CA . ILE B 1 62 ? -2.434 8.5 7.227 1 94.62 62 ILE B CA 1
ATOM 1133 C C . ILE B 1 62 ? -3.893 8.617 7.66 1 94.62 62 ILE B C 1
ATOM 1135 O O . ILE B 1 62 ? -4.332 9.695 8.086 1 94.62 62 ILE B O 1
ATOM 1139 N N . ALA B 1 63 ? -4.586 7.602 7.52 1 92.31 63 ALA B N 1
ATOM 1140 C CA . ALA B 1 63 ? -5.98 7.578 7.945 1 92.31 63 ALA B CA 1
ATOM 1141 C C . ALA B 1 63 ? -6.109 7.934 9.422 1 92.31 63 ALA B C 1
ATOM 1143 O O . ALA B 1 63 ? -7.016 8.672 9.82 1 92.31 63 ALA B O 1
ATOM 1144 N N . GLU B 1 64 ? -5.234 7.402 10.266 1 91.25 64 GLU B N 1
ATOM 1145 C CA . GLU B 1 64 ? -5.219 7.703 11.695 1 91.25 64 GLU B CA 1
ATOM 1146 C C . GLU B 1 64 ? -4.93 9.18 11.938 1 91.25 64 GLU B C 1
ATOM 1148 O O . GLU B 1 64 ? -5.566 9.812 12.789 1 91.25 64 GLU B O 1
ATOM 1153 N N . PHE B 1 65 ? -3.992 9.648 11.18 1 94.69 65 PHE B N 1
ATOM 1154 C CA . PHE B 1 65 ? -3.584 11.039 11.328 1 94.69 65 PHE B CA 1
ATOM 1155 C C . PHE B 1 65 ? -4.754 11.977 11.055 1 94.69 65 PHE B C 1
ATOM 1157 O O . PHE B 1 65 ? -4.969 12.945 11.789 1 94.69 65 PHE B O 1
ATOM 1164 N N . PHE B 1 66 ? -5.516 11.727 10 1 94.38 66 PHE B N 1
ATOM 1165 C CA . PHE B 1 66 ? -6.613 12.586 9.586 1 94.38 66 PHE B CA 1
ATOM 1166 C C . PHE B 1 66 ? -7.914 12.172 10.266 1 94.38 66 PHE B C 1
ATOM 1168 O O . PHE B 1 66 ? -8.93 12.859 10.148 1 94.38 66 PHE B O 1
ATOM 1175 N N . LYS B 1 67 ? -7.918 11.047 10.875 1 91.88 67 LYS B N 1
ATOM 1176 C CA . LYS B 1 67 ? -9.078 10.508 11.578 1 91.88 67 LYS B CA 1
ATOM 1177 C C . LYS B 1 67 ? -10.25 10.297 10.625 1 91.88 67 LYS B C 1
ATOM 1179 O O . LYS B 1 67 ? -11.398 10.602 10.961 1 91.88 67 LYS B O 1
ATOM 1184 N N . VAL B 1 68 ? -9.992 9.883 9.445 1 89.5 68 VAL B N 1
ATOM 1185 C CA . VAL B 1 68 ? -10.969 9.555 8.414 1 89.5 68 VAL B CA 1
ATOM 1186 C C . VAL B 1 68 ? -10.508 8.32 7.641 1 89.5 68 VAL B C 1
ATOM 1188 O O . VAL B 1 68 ? -9.312 8.047 7.559 1 89.5 68 VAL B O 1
ATOM 1191 N N . SER B 1 69 ? -11.414 7.676 7.027 1 87.19 69 SER B N 1
ATOM 1192 C CA . SER B 1 69 ? -11.109 6.504 6.215 1 87.19 69 SER B CA 1
ATOM 1193 C C . SER B 1 69 ? -10.703 6.902 4.797 1 87.19 69 SER B C 1
ATOM 1195 O O . SER B 1 69 ? -11.32 7.789 4.199 1 87.19 69 SER B O 1
ATOM 1197 N N . PRO B 1 70 ? -9.625 6.316 4.371 1 87.62 70 PRO B N 1
ATOM 1198 C CA . PRO B 1 70 ? -9.336 6.512 2.951 1 87.62 70 PRO B CA 1
ATOM 1199 C C . PRO B 1 70 ? -10.344 5.824 2.037 1 87.62 70 PRO B C 1
ATOM 1201 O O . PRO B 1 70 ? -11.203 5.074 2.514 1 87.62 70 PRO B O 1
ATOM 1204 N N . PRO B 1 71 ? -10.234 6.086 0.768 1 83.12 71 PRO B N 1
ATOM 1205 C CA . PRO B 1 71 ? -11.086 5.367 -0.185 1 83.12 71 PRO B CA 1
ATOM 1206 C C . PRO B 1 71 ? -10.891 3.854 -0.124 1 83.12 71 PRO B C 1
ATOM 1208 O O . PRO B 1 71 ? -9.789 3.381 0.185 1 83.12 71 PRO B O 1
ATOM 1211 N N . GLN B 1 72 ? -11.953 3.104 -0.447 1 76.56 72 GLN B N 1
ATOM 1212 C CA . GLN B 1 72 ? -11.914 1.645 -0.412 1 76.56 72 GLN B CA 1
ATOM 1213 C C . GLN B 1 72 ? -11.109 1.085 -1.579 1 76.56 72 GLN B C 1
ATOM 1215 O O . GLN B 1 72 ? -11.188 1.598 -2.697 1 76.56 72 GLN B O 1
ATOM 1220 N N . ILE B 1 73 ? -10.211 0.208 -1.269 1 68.19 73 ILE B N 1
ATOM 1221 C CA . ILE B 1 73 ? -9.391 -0.454 -2.275 1 68.19 73 ILE B CA 1
ATOM 1222 C C . ILE B 1 73 ? -10.156 -1.628 -2.879 1 68.19 73 ILE B C 1
ATOM 1224 O O . ILE B 1 73 ? -9.922 -2.002 -4.031 1 68.19 73 ILE B O 1
ATOM 1228 N N . SER B 1 74 ? -11.203 -2.338 -2.309 1 60.16 74 SER B N 1
ATOM 1229 C CA . SER B 1 74 ? -11.805 -3.621 -2.646 1 60.16 74 SER B CA 1
ATOM 1230 C C . SER B 1 74 ? -12.164 -3.691 -4.129 1 60.16 74 SER B C 1
ATOM 1232 O O . SER B 1 74 ? -12.289 -4.781 -4.691 1 60.16 74 SER B O 1
ATOM 1234 N N . SER B 1 75 ? -12.539 -2.561 -4.824 1 55.25 75 SER B N 1
ATOM 1235 C CA . SER B 1 75 ? -13.141 -2.795 -6.133 1 55.25 75 SER B CA 1
ATOM 1236 C C . SER B 1 75 ? -12.078 -3.08 -7.191 1 55.25 75 SER B C 1
ATOM 1238 O O . SER B 1 75 ? -12.219 -2.666 -8.344 1 55.25 75 SER B O 1
ATOM 1240 N N . LEU B 1 76 ? -11.031 -3.473 -6.906 1 51.91 76 LEU B N 1
ATOM 1241 C CA . LEU B 1 76 ? -9.961 -3.775 -7.852 1 51.91 76 LEU B CA 1
ATOM 1242 C C . LEU B 1 76 ? -10.445 -4.742 -8.93 1 51.91 76 LEU B C 1
ATOM 1244 O O . LEU B 1 76 ? -9.992 -4.676 -10.078 1 51.91 76 LEU B O 1
ATOM 1248 N N . MET B 1 77 ? -11.109 -5.777 -8.57 1 48.69 77 MET B N 1
ATOM 1249 C CA . MET B 1 77 ? -11.5 -6.789 -9.547 1 48.69 77 MET B CA 1
ATOM 1250 C C . MET B 1 77 ? -12.43 -6.199 -10.602 1 48.69 77 MET B C 1
ATOM 1252 O O . MET B 1 77 ? -12.609 -6.777 -11.672 1 48.69 77 MET B O 1
ATOM 1256 N N . LEU B 1 78 ? -13.156 -5.219 -10.289 1 46.44 78 LEU B N 1
ATOM 1257 C CA . LEU B 1 78 ? -14.117 -4.938 -11.344 1 46.44 78 LEU B CA 1
ATOM 1258 C C . LEU B 1 78 ? -13.422 -4.422 -12.594 1 46.44 78 LEU B C 1
ATOM 1260 O O . LEU B 1 78 ? -14.062 -4.184 -13.617 1 46.44 78 LEU B O 1
ATOM 1264 N N . ILE B 1 79 ? -12.273 -4.07 -12.516 1 41.69 79 ILE B N 1
ATOM 1265 C CA . ILE B 1 79 ? -11.828 -3.463 -13.766 1 41.69 79 ILE B CA 1
ATOM 1266 C C . ILE B 1 79 ? -11.719 -4.535 -14.852 1 41.69 79 ILE B C 1
ATOM 1268 O O . ILE B 1 79 ? -11.641 -4.215 -16.047 1 41.69 79 ILE B O 1
ATOM 1272 N N . LYS B 1 80 ? -11.352 -5.77 -14.633 1 40.44 80 LYS B N 1
ATOM 1273 C CA . LYS B 1 80 ? -11.258 -6.48 -15.906 1 40.44 80 LYS B CA 1
ATOM 1274 C C . LYS B 1 80 ? -12.539 -6.34 -16.719 1 40.44 80 LYS B C 1
ATOM 1276 O O . LYS B 1 80 ? -12.5 -6.16 -17.938 1 40.44 80 LYS B O 1
ATOM 1281 N N . ASN B 1 81 ? -13.672 -6.898 -16.281 1 36.88 81 ASN B N 1
ATOM 1282 C CA . ASN B 1 81 ? -14.625 -7.387 -17.266 1 36.88 81 ASN B CA 1
ATOM 1283 C C . ASN B 1 81 ? -15.297 -6.238 -18.016 1 36.88 81 ASN B C 1
ATOM 1285 O O . ASN B 1 81 ? -16.172 -6.469 -18.844 1 36.88 81 ASN B O 1
ATOM 1289 N N . SER B 1 82 ? -15.164 -4.965 -17.5 1 31.78 82 SER B N 1
ATOM 1290 C CA . SER B 1 82 ? -15.93 -4.336 -18.578 1 31.78 82 SER B CA 1
ATOM 1291 C C . SER B 1 82 ? -15.094 -4.18 -19.844 1 31.78 82 SER B C 1
ATOM 1293 O O . SER B 1 82 ? -13.875 -3.984 -19.766 1 31.78 82 SER B O 1
#

Nearest PDB structures (foldseek):
  2ofy-assembly1_B  TM=7.733E-01  e=4.233E-01  Rhodococcus jostii RHA1
  7fa3-assembly1_B  TM=7.604E-01  e=9.410E-01  Pseudomonas phage JBD30
  7vjn-assembly1_B  TM=6.968E-01  e=9.410E-01  Pseudomonas phage JBD30
  7fa3-assembly1_A  TM=6.985E-01  e=1.361E+00  Pseudomonas phage JBD30
  2d5v-assembly2_B  TM=5.651E-01  e=9.723E+00  Rattus norvegicus

InterPro domains:
  IPR001387 Cro/C1-type, helix-turn-helix domain [PF01381] (25-71)
  IPR001387 Cro/C1-type, helix-turn-helix domain [PS50943] (25-73)
  IPR001387 Cro/C1-type, helix-turn-helix domain [SM00530] (12-73)
  IPR001387 Cro/C1-type, helix-turn-helix domain [cd00093] (11-70)
  IPR010982 Lambda repressor-like, DNA-binding domain superfamily [G3DSA:1.10.260.40] (2-75)
  IPR010982 Lambda repressor-like, DNA-binding domain superfamily [SSF47413] (11-71)

Solvent-accessible surface area (backbone atoms only — not comparable to full-atom values): 9393 Å² total; per-residue (Å²): 121,80,64,48,55,60,46,51,41,30,51,50,49,50,51,53,37,59,73,69,34,91,61,34,58,51,55,49,18,57,74,71,69,48,59,47,70,54,54,50,22,44,58,41,41,75,77,85,51,78,55,41,68,54,25,52,62,53,50,50,52,49,23,60,72,71,69,44,61,62,72,66,58,48,70,61,57,61,56,68,82,105,120,81,64,47,55,60,47,50,41,31,51,50,50,50,50,54,36,57,75,70,33,92,59,34,59,52,55,50,18,58,73,72,69,46,60,48,69,53,54,49,23,45,57,42,42,76,75,88,50,80,54,40,69,55,25,51,64,52,50,50,51,51,23,60,72,70,70,44,61,61,72,68,58,47,69,62,57,62,58,68,82,109

Organism: Bartonella henselae (strain ATCC 49882 / DSM 28221 / CCUG 30454 / Houston 1) (NCBI:txid283166)